Protein AF-A0A9E4UTD5-F1 (afdb_monomer)

Foldseek 3Di:
DQDDLLRCLQPDPWAAEEEADPDDPAALVNSLVVQQVPDDAAAAYEYEQEEQVGDDPVSVVSSVVSVHYYHYPPDDDDGSVVVLVVSVVVNCVSCCVVPHPDDDDPDHPVVCCVVSSYDYPHSYPPDDD

Secondary structure (DSSP, 8-state):
-PPPHHHHHHH--SEEEEE-SS--S-BHHHHHHHHHTS-SSPPPEEEEE--TT---HHHHHHHHHTTPEEEB--SS---HHHHHHHHHHHHHHHHTTTS-S-----S-HHHHHHTTSS---EEE-----

pLDDT: mean 74.45, std 19.49, range [24.58, 94.81]

Solvent-accessible surface area (backbone atoms only — not comparable to full-atom values): 7717 Å² total; per-residue (Å²): 131,92,77,55,72,68,61,49,35,72,66,56,67,74,48,36,38,29,70,37,88,88,42,80,86,44,44,53,68,67,58,51,55,61,64,68,72,73,59,82,68,68,71,26,40,38,43,47,32,40,37,97,84,51,71,54,69,68,55,51,51,54,26,43,75,47,63,29,40,67,18,17,84,64,97,59,90,63,56,43,77,53,44,49,54,51,52,53,51,50,49,38,40,70,50,16,78,72,77,39,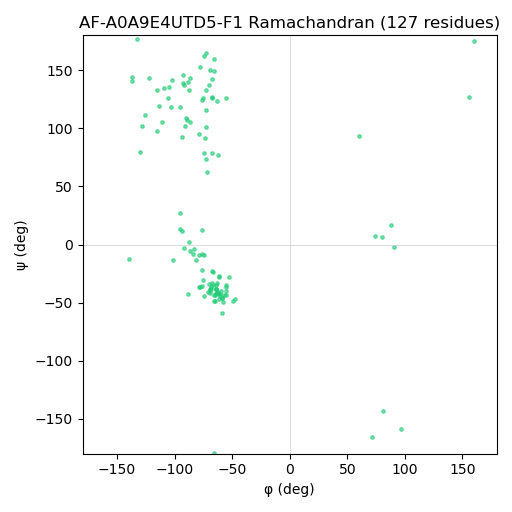100,49,65,85,64,93,65,59,69,71,57,36,43,72,71,55,37,46,41,81,47,78,51,56,68,75,79,88,127

Structure (mmCIF, N/CA/C/O backbone):
data_AF-A0A9E4UTD5-F1
#
_entry.id   AF-A0A9E4UTD5-F1
#
loop_
_atom_site.group_PDB
_atom_site.id
_atom_site.type_symbol
_atom_site.label_atom_id
_atom_site.label_alt_id
_atom_site.label_comp_id
_atom_site.label_asym_id
_atom_site.label_entity_id
_atom_site.label_seq_id
_atom_site.pdbx_PDB_ins_code
_atom_site.Cartn_x
_atom_site.Cartn_y
_atom_site.Cartn_z
_atom_site.occupancy
_atom_site.B_iso_or_equiv
_atom_site.auth_seq_id
_atom_site.auth_comp_id
_atom_site.auth_asym_id
_atom_site.auth_atom_id
_atom_site.pdbx_PDB_model_num
ATOM 1 N N . GLU A 1 1 ? 2.049 22.735 -1.791 1.00 49.72 1 GLU A N 1
ATOM 2 C CA . GLU A 1 1 ? 1.036 22.856 -0.723 1.00 49.72 1 GLU A CA 1
ATOM 3 C C . GLU A 1 1 ? 0.729 21.450 -0.224 1.00 49.72 1 GLU A C 1
ATOM 5 O O . GLU A 1 1 ? 0.884 20.523 -1.014 1.00 49.72 1 GLU A O 1
ATOM 10 N N . ALA A 1 2 ? 0.422 21.256 1.060 1.00 65.00 2 ALA A N 1
ATOM 11 C CA . ALA A 1 2 ? 0.059 19.926 1.550 1.00 65.00 2 ALA A CA 1
ATOM 12 C C . ALA A 1 2 ? -1.290 19.527 0.933 1.00 65.00 2 ALA A C 1
ATOM 14 O O . ALA A 1 2 ? -2.245 20.293 1.013 1.00 65.00 2 ALA A O 1
ATOM 15 N N . MET A 1 3 ? -1.342 18.368 0.283 1.00 78.31 3 MET A N 1
ATOM 16 C CA . MET A 1 3 ? -2.557 17.828 -0.323 1.00 78.31 3 MET A CA 1
ATOM 17 C C . MET A 1 3 ? -3.262 16.928 0.693 1.00 78.31 3 MET A C 1
ATOM 19 O O . MET A 1 3 ? -2.603 16.158 1.395 1.00 78.31 3 MET A O 1
ATOM 23 N N . ASP A 1 4 ? -4.585 17.033 0.800 1.00 88.12 4 ASP A N 1
ATOM 24 C CA . ASP A 1 4 ? -5.362 16.138 1.654 1.00 88.12 4 ASP A CA 1
ATOM 25 C C . ASP A 1 4 ? -5.458 14.723 1.049 1.00 88.12 4 ASP A C 1
ATOM 27 O O . ASP A 1 4 ? -5.138 14.487 -0.119 1.00 88.12 4 ASP A O 1
ATOM 31 N N . PHE A 1 5 ? -5.867 13.758 1.873 1.00 87.94 5 PHE A N 1
ATOM 32 C CA . PHE A 1 5 ? -5.910 12.348 1.491 1.00 87.94 5 PHE A CA 1
ATOM 33 C C . PHE A 1 5 ? -6.906 12.053 0.360 1.00 87.94 5 PHE A C 1
ATOM 35 O O . PHE A 1 5 ? -6.587 11.270 -0.535 1.00 87.94 5 PHE A O 1
ATOM 42 N N . ASP A 1 6 ? -8.069 12.701 0.355 1.00 88.44 6 ASP A N 1
ATOM 43 C CA . ASP A 1 6 ? -9.113 12.462 -0.647 1.00 88.44 6 ASP A CA 1
ATOM 44 C C . ASP A 1 6 ? -8.675 13.013 -2.009 1.00 88.44 6 ASP A C 1
ATOM 46 O O . ASP A 1 6 ? -8.803 12.350 -3.046 1.00 88.44 6 ASP A O 1
ATOM 50 N N . SER A 1 7 ? -8.054 14.193 -1.995 1.00 88.88 7 SER A N 1
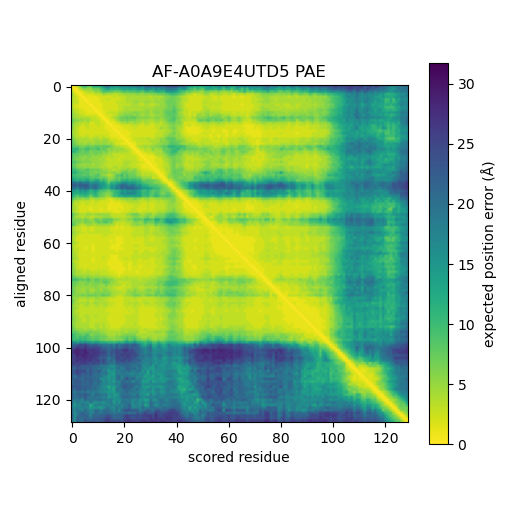ATOM 51 C CA . SER A 1 7 ? -7.410 14.804 -3.154 1.00 88.88 7 SER A CA 1
ATOM 52 C C . SER A 1 7 ? -6.289 13.923 -3.709 1.00 88.88 7 SER A C 1
ATOM 54 O O . SER A 1 7 ? -6.180 13.788 -4.929 1.00 88.88 7 SER A O 1
ATOM 56 N N . CYS A 1 8 ? -5.490 13.291 -2.840 1.00 89.38 8 CYS A N 1
ATOM 57 C CA . CYS A 1 8 ? -4.452 12.343 -3.255 1.00 89.38 8 CYS A CA 1
ATOM 58 C C . CYS A 1 8 ? -5.050 11.094 -3.909 1.00 89.38 8 CYS A C 1
ATOM 60 O O . CYS A 1 8 ? -4.543 10.638 -4.929 1.00 89.38 8 CYS A O 1
ATOM 62 N N . CYS A 1 9 ? -6.126 10.546 -3.340 1.00 89.06 9 CYS A N 1
ATOM 63 C CA . CYS A 1 9 ? -6.808 9.382 -3.902 1.00 89.06 9 CYS A CA 1
ATOM 64 C C . CYS A 1 9 ? -7.390 9.688 -5.288 1.00 89.06 9 CYS A C 1
ATOM 66 O O . CYS A 1 9 ? -7.251 8.879 -6.197 1.00 89.06 9 CYS A O 1
ATOM 68 N N . THR A 1 10 ? -7.984 10.870 -5.462 1.00 88.88 10 THR A N 1
ATOM 69 C CA . THR A 1 10 ? -8.626 11.279 -6.723 1.00 88.88 10 THR A CA 1
ATOM 70 C C . THR A 1 10 ? -7.613 11.548 -7.842 1.00 88.88 10 THR A C 1
ATOM 72 O O . THR A 1 10 ? -7.901 11.311 -9.011 1.00 88.88 10 THR A O 1
ATOM 75 N N . GLN A 1 11 ? -6.429 12.060 -7.497 1.00 86.06 11 GLN A N 1
ATOM 76 C CA . GLN A 1 11 ? -5.380 12.420 -8.462 1.00 86.06 11 GLN A CA 1
ATOM 77 C C . GLN A 1 11 ? -4.387 11.287 -8.744 1.00 86.06 11 GLN A C 1
ATOM 79 O O . GLN A 1 11 ? -3.471 11.464 -9.544 1.00 86.06 11 GLN A O 1
ATOM 84 N N . ALA A 1 12 ? -4.520 10.140 -8.079 1.00 84.31 12 ALA A N 1
ATOM 85 C CA . ALA A 1 12 ? -3.605 9.029 -8.272 1.00 84.31 12 ALA A CA 1
ATOM 86 C C . ALA A 1 12 ? -3.845 8.354 -9.628 1.00 84.31 12 ALA A C 1
ATOM 88 O O . ALA A 1 12 ? -4.758 7.548 -9.793 1.00 84.31 12 ALA A O 1
ATOM 89 N N . GLU A 1 13 ? -2.992 8.669 -10.599 1.00 80.25 13 GLU A N 1
ATOM 90 C CA . GLU A 1 13 ? -3.007 8.045 -11.920 1.00 80.25 13 GLU A CA 1
ATOM 91 C C . GLU A 1 13 ? -2.175 6.757 -11.939 1.00 80.25 13 GLU A C 1
ATOM 93 O O . GLU A 1 13 ? -1.115 6.666 -11.319 1.00 80.25 13 GLU A O 1
ATOM 98 N N . GLY A 1 14 ? -2.640 5.752 -12.681 1.00 81.75 14 GLY A N 1
ATOM 99 C CA . GLY A 1 14 ? -1.932 4.483 -12.829 1.00 81.75 14 GLY A CA 1
ATOM 100 C C . GLY A 1 14 ? -2.151 3.516 -11.664 1.00 81.75 14 GLY A C 1
ATOM 101 O O . GLY A 1 14 ? -3.254 3.362 -11.138 1.00 81.75 14 GLY A O 1
ATOM 102 N N . SER A 1 15 ? -1.099 2.785 -11.314 1.00 85.88 15 SER A N 1
ATOM 103 C CA . SER A 1 15 ? -1.165 1.632 -10.419 1.00 85.88 15 SER A CA 1
ATOM 104 C C . SER A 1 15 ? -0.960 2.056 -8.962 1.00 85.88 15 SER A C 1
ATOM 106 O O . SER A 1 15 ? 0.147 2.381 -8.559 1.00 85.88 15 SER A O 1
ATOM 108 N N . SER A 1 16 ? -2.004 2.029 -8.133 1.00 90.62 16 SER A N 1
ATOM 109 C CA . SER A 1 16 ? -1.947 2.600 -6.775 1.00 90.62 16 SER A CA 1
ATOM 110 C C . SER A 1 16 ? -2.095 1.547 -5.672 1.00 90.62 16 SER A C 1
ATOM 112 O O . SER A 1 16 ? -2.999 0.710 -5.727 1.00 90.62 16 SER A O 1
ATOM 114 N N . LEU A 1 17 ? -1.230 1.594 -4.651 1.00 92.31 17 LEU A N 1
ATOM 115 C CA . LEU A 1 17 ? -1.225 0.679 -3.499 1.00 92.31 17 LEU A CA 1
ATOM 116 C C . LEU A 1 17 ? -1.365 1.419 -2.171 1.00 92.31 17 LEU A C 1
ATOM 118 O O . LEU A 1 17 ? -0.729 2.449 -1.965 1.00 92.31 17 LEU A O 1
ATOM 122 N N . ILE A 1 18 ? -2.091 0.817 -1.230 1.00 94.06 18 ILE A N 1
ATOM 123 C CA . ILE A 1 18 ? -2.187 1.285 0.158 1.00 94.06 18 ILE A CA 1
ATOM 124 C C . ILE A 1 18 ? -1.883 0.132 1.131 1.00 94.06 18 ILE A C 1
ATOM 126 O O . ILE A 1 18 ? -2.710 -0.758 1.329 1.00 94.06 18 ILE A O 1
ATOM 130 N N . PRO A 1 19 ? -0.675 0.062 1.719 1.00 92.88 19 PRO A N 1
ATOM 131 C CA . PRO A 1 19 ? -0.374 -0.931 2.739 1.00 92.88 19 PRO A CA 1
ATOM 132 C C . PRO A 1 19 ? -1.248 -0.719 3.973 1.00 92.88 19 PRO A C 1
ATOM 134 O O . PRO A 1 19 ? -1.231 0.359 4.569 1.00 92.88 19 PRO A O 1
ATOM 137 N N . TRP A 1 20 ? -1.990 -1.753 4.364 1.00 93.50 20 TRP A N 1
ATOM 138 C CA . TRP A 1 20 ? -2.933 -1.679 5.476 1.00 93.50 20 TRP A CA 1
ATOM 139 C C . TRP A 1 20 ? -2.855 -2.923 6.360 1.00 93.50 20 TRP A C 1
ATOM 141 O O . TRP A 1 20 ? -2.674 -4.037 5.868 1.00 93.50 20 TRP A O 1
ATOM 151 N N . GLU A 1 21 ? -2.953 -2.725 7.673 1.00 88.94 21 GLU A N 1
ATOM 152 C CA . GLU A 1 21 ? -2.754 -3.779 8.676 1.00 88.94 21 GLU A CA 1
ATOM 153 C C . GLU A 1 21 ? -3.930 -4.752 8.790 1.00 88.94 21 GLU A C 1
ATOM 155 O O . GLU A 1 21 ? -3.705 -5.936 9.037 1.00 88.94 21 GLU A O 1
ATOM 160 N N . ASP A 1 22 ? -5.149 -4.279 8.523 1.00 90.94 22 ASP A N 1
ATOM 161 C CA . ASP A 1 22 ? -6.361 -5.106 8.513 1.00 90.94 22 ASP A CA 1
ATOM 162 C C . ASP A 1 22 ? -6.619 -5.773 7.147 1.00 90.94 22 ASP A C 1
ATOM 164 O O . ASP A 1 22 ? -7.513 -6.614 7.010 1.00 90.94 22 ASP A O 1
ATOM 168 N N . GLU A 1 23 ? -5.816 -5.464 6.120 1.00 91.62 23 GLU A N 1
ATOM 169 C CA . GLU A 1 23 ? -5.846 -6.213 4.864 1.00 91.62 23 GLU A CA 1
ATOM 170 C C . GLU A 1 23 ? -5.199 -7.593 5.063 1.00 91.62 23 GLU A C 1
ATOM 172 O O . GLU A 1 23 ? -4.103 -7.726 5.613 1.00 91.62 23 GLU A O 1
ATOM 177 N N . SER A 1 24 ? -5.861 -8.644 4.580 1.00 86.12 24 SER A N 1
ATOM 178 C CA . SER A 1 24 ? -5.397 -10.032 4.739 1.00 86.12 24 SER A CA 1
ATOM 179 C C . SER A 1 24 ? -5.597 -10.904 3.500 1.00 86.12 24 SER A C 1
ATOM 181 O O . SER A 1 24 ? -5.015 -1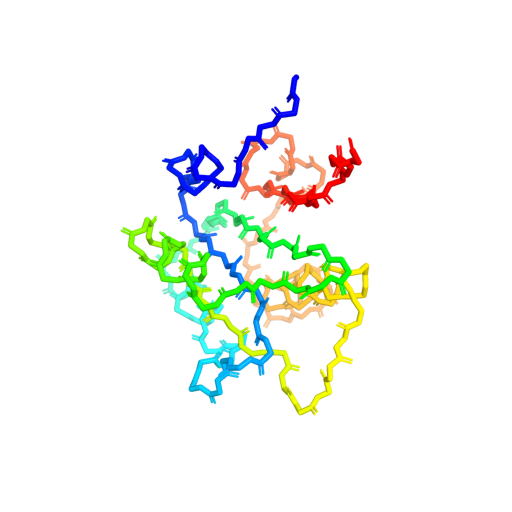1.988 3.423 1.00 86.12 24 SER A O 1
ATOM 183 N N . ALA A 1 25 ? -6.366 -10.441 2.511 1.00 83.81 25 ALA A N 1
ATOM 184 C CA . ALA A 1 25 ? -6.689 -11.219 1.324 1.00 83.81 25 ALA A CA 1
ATOM 185 C C . ALA A 1 25 ? -5.638 -11.043 0.221 1.00 83.81 25 ALA A C 1
ATOM 187 O O . ALA A 1 25 ? -5.238 -12.018 -0.418 1.00 83.81 25 ALA A O 1
ATOM 188 N N . ALA A 1 26 ? -5.170 -9.810 -0.000 1.00 85.50 26 ALA A N 1
ATOM 189 C CA . ALA A 1 26 ? -4.273 -9.489 -1.109 1.00 85.50 26 ALA A CA 1
ATOM 190 C C . ALA A 1 26 ? -2.860 -9.126 -0.633 1.00 85.50 26 ALA A C 1
ATOM 192 O O . ALA A 1 26 ? -2.603 -8.029 -0.137 1.00 85.50 26 ALA A O 1
ATOM 193 N N . GLY A 1 27 ? -1.912 -10.044 -0.827 1.00 87.44 27 GLY A N 1
ATOM 194 C CA . GLY A 1 27 ? -0.492 -9.781 -0.584 1.00 87.44 27 GLY A CA 1
ATOM 195 C C . GLY A 1 27 ? 0.157 -8.975 -1.709 1.00 87.44 27 GLY A C 1
ATOM 196 O O . GLY A 1 27 ? -0.232 -9.104 -2.873 1.00 87.44 27 GLY A O 1
ATOM 197 N N . LEU A 1 28 ? 1.203 -8.214 -1.377 1.00 86.00 28 LEU A N 1
ATOM 198 C CA . LEU A 1 28 ? 1.929 -7.358 -2.325 1.00 86.00 28 LEU A CA 1
ATOM 199 C C . LEU A 1 28 ? 2.320 -8.089 -3.625 1.00 86.00 28 LEU A C 1
ATOM 201 O O . LEU A 1 28 ? 1.987 -7.632 -4.714 1.00 86.00 28 LEU A O 1
ATOM 205 N N . LYS A 1 29 ? 2.909 -9.288 -3.520 1.00 84.38 29 LYS A N 1
ATOM 206 C CA . LYS A 1 29 ? 3.310 -10.110 -4.677 1.00 84.38 29 LYS A CA 1
ATOM 207 C C . LYS A 1 29 ? 2.161 -10.404 -5.647 1.00 84.38 29 LYS A C 1
ATOM 209 O O . LYS A 1 29 ? 2.351 -10.381 -6.858 1.00 84.38 29 LYS A O 1
ATOM 214 N N . SER A 1 30 ? 0.968 -10.686 -5.120 1.00 83.81 30 SER A N 1
ATOM 215 C CA . SER A 1 30 ? -0.194 -11.009 -5.957 1.00 83.81 30 SER A CA 1
ATOM 216 C C . SER A 1 30 ? -0.652 -9.813 -6.792 1.00 83.81 30 SER A C 1
ATOM 218 O O . SER A 1 30 ? -1.038 -9.998 -7.939 1.00 83.81 30 SER A O 1
ATOM 220 N N . ARG A 1 31 ? -0.548 -8.589 -6.252 1.00 84.25 31 ARG A N 1
ATOM 221 C CA . ARG A 1 31 ? -0.882 -7.354 -6.974 1.00 84.25 31 ARG A CA 1
ATOM 222 C C . ARG A 1 31 ? 0.189 -6.994 -7.999 1.00 84.25 31 ARG A C 1
ATOM 224 O O . ARG A 1 31 ? -0.150 -6.704 -9.139 1.00 84.25 31 ARG A O 1
ATOM 231 N N . LEU A 1 32 ? 1.464 -7.089 -7.617 1.00 80.12 32 LEU A N 1
ATOM 232 C CA . LEU A 1 32 ? 2.583 -6.780 -8.514 1.00 80.12 32 LEU A CA 1
ATOM 233 C C . LEU A 1 32 ? 2.645 -7.732 -9.715 1.00 80.12 32 LEU A C 1
ATOM 235 O O . LEU A 1 32 ? 2.882 -7.284 -10.832 1.00 80.12 32 LEU A O 1
ATOM 239 N N . GLY A 1 33 ? 2.349 -9.022 -9.519 1.00 74.31 33 GLY A N 1
ATOM 240 C CA . GLY A 1 33 ? 2.334 -10.005 -10.607 1.00 74.31 33 GLY A CA 1
ATOM 241 C C . GLY A 1 33 ? 1.306 -9.712 -11.709 1.00 74.31 33 GLY A C 1
ATOM 242 O O . GLY A 1 33 ? 1.524 -10.072 -12.865 1.00 74.31 33 GLY A O 1
ATOM 243 N N . VAL A 1 34 ? 0.199 -9.035 -11.381 1.00 72.50 34 VAL A N 1
ATOM 244 C CA . VAL A 1 34 ? -0.802 -8.617 -12.379 1.00 72.50 34 VAL A CA 1
ATOM 245 C C . VAL A 1 34 ? -0.237 -7.520 -13.282 1.00 72.50 34 VAL A C 1
ATOM 247 O O . VAL A 1 34 ? -0.480 -7.532 -14.486 1.00 72.50 34 VAL A O 1
ATOM 250 N N . TRP A 1 35 ? 0.550 -6.602 -12.723 1.00 71.81 35 TRP A N 1
ATOM 251 C CA . TRP A 1 35 ? 1.103 -5.457 -13.448 1.00 71.81 35 TRP A CA 1
ATOM 252 C C . TRP A 1 35 ? 2.276 -5.826 -14.348 1.00 71.81 35 TRP A C 1
ATOM 254 O O . TRP A 1 35 ? 2.392 -5.308 -15.453 1.00 71.81 35 TRP A O 1
ATOM 264 N N . THR A 1 36 ? 3.107 -6.770 -13.915 1.00 64.94 36 THR A N 1
ATOM 265 C CA . THR A 1 36 ? 4.284 -7.213 -14.675 1.00 64.94 36 THR A CA 1
ATOM 266 C C . THR A 1 36 ? 3.956 -8.178 -15.815 1.00 64.94 36 THR A C 1
ATOM 268 O O . THR A 1 36 ? 4.815 -8.474 -16.640 1.00 64.94 36 THR A O 1
ATOM 271 N N . SER A 1 37 ? 2.715 -8.666 -15.902 1.00 62.66 37 SER A N 1
ATOM 272 C CA . SER A 1 37 ? 2.288 -9.603 -16.950 1.00 62.66 37 SER A CA 1
ATOM 273 C C . SER A 1 37 ? 1.879 -8.921 -18.270 1.00 62.66 37 SER A C 1
ATOM 275 O O . SER A 1 37 ? 1.617 -9.621 -19.246 1.00 62.66 37 SER A O 1
ATOM 277 N N . GLY A 1 38 ? 1.781 -7.584 -18.302 1.00 55.12 38 GLY A N 1
ATOM 278 C CA . GLY A 1 38 ? 1.085 -6.831 -19.356 1.00 55.12 38 GLY A CA 1
ATOM 279 C C . GLY A 1 38 ? 1.930 -6.159 -20.450 1.00 55.12 38 GLY A C 1
ATOM 280 O O . GLY A 1 38 ? 1.345 -5.756 -21.453 1.00 55.12 38 GLY A O 1
ATOM 281 N N . GLY A 1 39 ? 3.256 -6.030 -20.321 1.00 52.91 39 GLY A N 1
ATOM 282 C CA . GLY A 1 39 ? 4.085 -5.377 -21.350 1.00 52.91 39 GLY A CA 1
ATOM 283 C C . GLY A 1 39 ? 5.456 -4.892 -20.866 1.00 52.91 39 GLY A C 1
ATOM 284 O O . GLY A 1 39 ? 5.763 -4.985 -19.682 1.00 52.91 39 GLY A O 1
ATOM 285 N N . ASP A 1 40 ? 6.264 -4.386 -21.808 1.00 49.34 40 ASP A N 1
ATOM 286 C CA . ASP A 1 40 ? 7.672 -3.973 -21.626 1.00 49.34 40 ASP A CA 1
ATOM 287 C C . ASP A 1 40 ? 7.865 -2.624 -20.893 1.00 49.34 40 ASP A C 1
ATOM 289 O O . ASP A 1 40 ? 8.996 -2.273 -20.563 1.00 49.34 40 ASP A O 1
ATOM 293 N N . SER A 1 41 ? 6.797 -1.860 -20.621 1.00 54.62 41 SER A N 1
ATOM 294 C CA . SER A 1 41 ? 6.873 -0.572 -19.910 1.00 54.62 41 SER A CA 1
ATOM 295 C C . SER A 1 41 ? 6.371 -0.684 -18.473 1.00 54.62 41 SER A C 1
ATOM 297 O O . SER A 1 41 ? 5.292 -1.232 -18.226 1.00 54.62 41 SER A O 1
ATOM 299 N N . LEU A 1 42 ? 7.110 -0.095 -17.536 1.00 59.16 42 LEU A N 1
ATOM 300 C CA . LEU A 1 42 ? 6.691 0.001 -16.143 1.00 59.16 42 LEU A CA 1
ATOM 301 C C . LEU A 1 42 ? 5.483 0.933 -16.005 1.00 59.16 42 LEU A C 1
ATOM 303 O O . LEU A 1 42 ? 5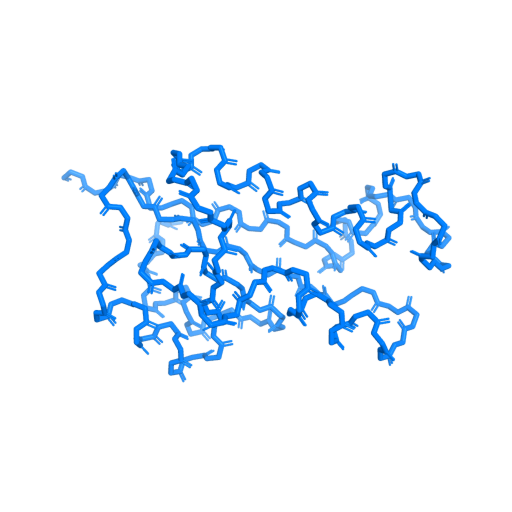.549 2.074 -16.456 1.00 59.16 42 LEU A O 1
ATOM 307 N N . PRO A 1 43 ? 4.382 0.486 -15.379 1.00 64.94 43 PRO A N 1
ATOM 308 C CA . PRO A 1 43 ? 3.327 1.408 -14.996 1.00 64.94 43 PRO A CA 1
ATOM 309 C C . PRO A 1 43 ? 3.832 2.295 -13.854 1.00 64.94 43 PRO A C 1
ATOM 311 O O . PRO A 1 43 ? 4.421 1.783 -12.902 1.00 64.94 43 PRO A O 1
ATOM 314 N N . SER A 1 44 ? 3.543 3.596 -13.900 1.00 75.25 44 SER A N 1
ATOM 315 C CA . SER A 1 44 ? 3.749 4.490 -12.757 1.00 75.25 44 SER A CA 1
ATOM 316 C C . SER A 1 44 ? 3.003 3.934 -11.533 1.00 75.25 44 SER A C 1
ATOM 318 O O . SER A 1 44 ? 1.808 3.621 -11.620 1.00 75.25 44 SER A O 1
ATOM 320 N N . VAL A 1 45 ? 3.716 3.756 -10.409 1.00 82.75 45 VAL A N 1
ATOM 321 C CA . VAL A 1 45 ? 3.172 3.148 -9.180 1.00 82.75 45 VAL A CA 1
ATOM 322 C C . VAL A 1 45 ? 3.102 4.151 -8.034 1.00 82.75 45 VAL A C 1
ATOM 324 O O . VAL A 1 45 ? 4.137 4.592 -7.542 1.00 82.75 45 VAL A O 1
ATOM 327 N N . ASN A 1 46 ? 1.902 4.413 -7.515 1.00 88.75 46 ASN A N 1
ATOM 328 C CA . ASN A 1 46 ? 1.702 5.241 -6.322 1.00 88.75 46 ASN A CA 1
ATOM 329 C C . ASN A 1 46 ? 1.654 4.378 -5.055 1.00 88.75 46 ASN A C 1
ATOM 331 O O . ASN A 1 46 ? 1.010 3.324 -5.036 1.00 88.75 46 ASN A O 1
ATOM 335 N N . ILE A 1 47 ? 2.283 4.838 -3.969 1.00 90.38 47 ILE A N 1
ATOM 336 C CA . ILE A 1 47 ? 2.295 4.130 -2.681 1.00 90.38 47 ILE A CA 1
ATOM 337 C C . ILE A 1 47 ? 1.797 5.064 -1.573 1.00 90.38 47 ILE A C 1
ATOM 339 O O . ILE A 1 47 ? 2.475 6.006 -1.168 1.00 90.38 47 ILE A O 1
ATOM 343 N N . PHE A 1 48 ? 0.625 4.758 -1.030 1.00 92.38 48 PHE A N 1
ATOM 344 C CA . PHE A 1 48 ? 0.001 5.509 0.053 1.00 92.38 48 PHE A CA 1
ATOM 345 C C . PHE A 1 48 ? 0.507 4.990 1.395 1.00 92.38 48 PHE A C 1
ATOM 347 O O . PHE A 1 48 ? 0.109 3.915 1.834 1.00 92.38 48 PHE A O 1
ATOM 354 N N . ILE A 1 49 ? 1.388 5.742 2.057 1.00 90.62 49 ILE A N 1
ATOM 355 C CA . ILE A 1 49 ? 1.949 5.354 3.355 1.00 90.62 49 ILE A CA 1
ATOM 356 C C . ILE A 1 49 ? 1.274 6.144 4.471 1.00 90.62 49 ILE A C 1
ATOM 358 O O . ILE A 1 49 ? 1.357 7.370 4.541 1.00 90.62 49 ILE A O 1
ATOM 362 N N . GLY A 1 50 ? 0.609 5.410 5.361 1.00 85.31 50 GLY A N 1
ATOM 363 C CA . GLY A 1 50 ? -0.177 5.989 6.440 1.00 85.31 50 GLY A CA 1
ATOM 364 C C . GLY A 1 50 ? 0.670 6.743 7.471 1.00 85.31 50 GLY A C 1
ATOM 365 O O . GLY A 1 50 ? 1.877 6.514 7.589 1.00 85.31 50 GLY A O 1
ATOM 366 N N . PRO A 1 51 ? 0.049 7.644 8.249 1.00 83.25 51 PRO A N 1
ATOM 367 C CA . PRO A 1 51 ? 0.684 8.283 9.397 1.00 83.25 51 PRO A CA 1
ATOM 368 C C . PRO A 1 51 ? 0.984 7.255 10.504 1.00 83.25 51 PRO A C 1
ATOM 370 O O . PRO A 1 51 ? 0.647 6.079 10.401 1.00 83.25 51 PRO A O 1
ATOM 373 N N . LYS A 1 52 ? 1.566 7.695 11.629 1.00 78.38 52 LYS A N 1
ATOM 374 C CA . LYS A 1 52 ? 1.849 6.818 12.788 1.00 78.38 52 LYS A CA 1
ATOM 375 C C . LYS A 1 52 ? 0.642 6.014 13.295 1.00 78.38 52 LYS A C 1
ATOM 377 O O . LYS A 1 52 ? 0.852 4.966 13.891 1.00 78.38 52 LYS A O 1
ATOM 382 N N . GLY A 1 53 ? -0.575 6.523 13.101 1.00 80.44 53 GLY A N 1
ATOM 383 C CA . GLY A 1 53 ? -1.823 5.858 13.487 1.00 80.44 53 GLY A CA 1
ATOM 384 C C . GLY A 1 53 ? -2.395 4.903 12.437 1.00 80.44 53 GLY A C 1
ATOM 385 O O . GLY A 1 53 ? -3.470 4.367 12.668 1.00 80.44 53 GLY A O 1
ATOM 386 N N . GLY A 1 54 ? -1.716 4.706 11.302 1.00 86.25 54 GLY A N 1
ATOM 387 C CA . GLY A 1 54 ? -2.242 3.924 10.185 1.00 86.25 54 GLY A CA 1
ATOM 388 C C . GLY A 1 54 ? -3.370 4.638 9.438 1.00 86.25 54 GLY A C 1
ATOM 389 O O . GLY A 1 54 ? -3.556 5.847 9.584 1.00 86.25 54 GLY A O 1
ATOM 390 N N . PHE A 1 55 ? -4.085 3.872 8.614 1.00 90.69 55 PHE A N 1
ATOM 391 C CA . PHE A 1 55 ? -5.297 4.310 7.925 1.00 90.69 55 PHE A CA 1
ATOM 392 C C . PHE A 1 55 ? -6.531 3.746 8.621 1.00 90.69 55 PHE A C 1
ATOM 394 O O . PHE A 1 55 ? -6.528 2.584 9.044 1.00 90.69 55 PHE A O 1
ATOM 401 N N . THR A 1 56 ? -7.589 4.544 8.704 1.00 92.81 56 THR A N 1
ATOM 402 C CA . THR A 1 56 ? -8.894 4.067 9.174 1.00 92.81 56 THR A CA 1
ATOM 403 C C . THR A 1 56 ? -9.584 3.218 8.101 1.00 92.81 56 THR A C 1
ATOM 405 O O . THR A 1 56 ? -9.246 3.294 6.920 1.00 92.81 56 THR A O 1
ATOM 408 N N . GLY A 1 57 ? -10.583 2.422 8.499 1.00 93.62 57 GLY A N 1
ATOM 409 C CA . GLY A 1 57 ? -11.418 1.686 7.542 1.00 93.62 57 GLY A CA 1
ATOM 410 C C . GLY A 1 57 ? -12.063 2.612 6.507 1.00 93.62 57 GLY A C 1
ATOM 411 O O . GLY A 1 57 ? -11.975 2.339 5.316 1.00 93.62 57 GLY A O 1
ATOM 412 N N . ASP A 1 58 ? -12.591 3.756 6.954 1.00 93.94 58 ASP A N 1
ATOM 413 C CA . ASP A 1 58 ? -13.200 4.763 6.078 1.00 93.94 58 ASP A CA 1
ATOM 414 C C . ASP A 1 58 ? -12.196 5.326 5.056 1.00 93.94 58 ASP A C 1
ATOM 416 O O . ASP A 1 58 ? -12.518 5.456 3.878 1.00 93.94 58 ASP A O 1
ATOM 420 N N . GLU A 1 59 ? -10.955 5.616 5.470 1.00 93.88 59 GLU A N 1
ATOM 421 C CA . GLU A 1 59 ? -9.900 6.079 4.556 1.00 93.88 59 GLU A CA 1
ATOM 422 C C . GLU A 1 59 ? -9.548 5.011 3.516 1.00 93.88 59 GLU A C 1
ATOM 424 O O . GLU A 1 59 ? -9.384 5.312 2.332 1.00 93.88 59 GLU A O 1
ATOM 429 N N . VAL A 1 60 ? -9.458 3.748 3.931 1.00 94.69 60 VAL A N 1
ATOM 430 C CA . VAL A 1 60 ? -9.170 2.642 3.010 1.00 94.69 60 VAL A CA 1
ATOM 431 C C . VAL A 1 60 ? -10.328 2.407 2.046 1.00 94.69 60 VAL A C 1
ATOM 433 O O . VAL A 1 60 ? -10.088 2.114 0.874 1.00 94.69 60 VAL A O 1
ATOM 436 N N . ASP A 1 61 ? -11.57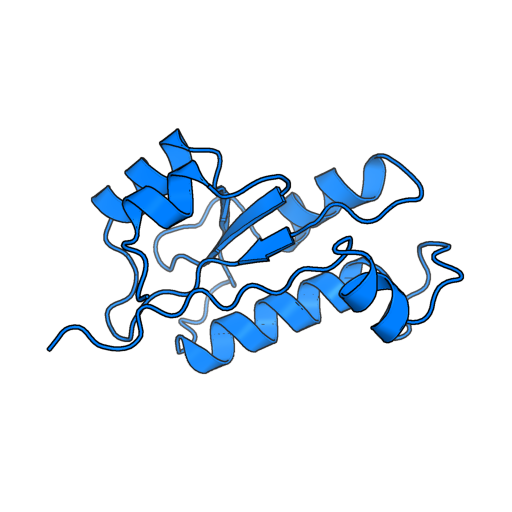0 2.564 2.491 1.00 94.81 61 ASP A N 1
ATOM 437 C CA . ASP A 1 61 ? -12.741 2.440 1.627 1.00 94.81 61 ASP A CA 1
ATOM 438 C C . ASP A 1 61 ? -12.823 3.594 0.617 1.00 94.81 61 ASP A C 1
ATOM 440 O O . ASP A 1 61 ? -13.080 3.347 -0.566 1.00 94.81 61 ASP A O 1
ATOM 444 N N . THR A 1 62 ? -12.484 4.823 1.019 1.00 94.12 62 THR A N 1
ATOM 445 C CA . THR A 1 62 ? -12.300 5.953 0.090 1.00 94.12 62 THR A CA 1
ATOM 446 C C . THR A 1 62 ? -11.189 5.674 -0.921 1.00 94.12 62 THR A C 1
ATOM 448 O O . THR A 1 62 ? -11.364 5.902 -2.122 1.00 94.12 62 THR A O 1
ATOM 451 N N . ALA A 1 63 ? -10.056 5.131 -0.475 1.00 93.88 63 ALA A N 1
ATOM 452 C CA . ALA A 1 63 ? -8.949 4.770 -1.357 1.00 93.88 63 ALA A CA 1
ATOM 453 C C . ALA A 1 63 ? -9.384 3.705 -2.381 1.00 93.88 63 ALA A C 1
ATOM 455 O O . ALA A 1 63 ? -9.182 3.877 -3.586 1.00 93.88 63 ALA A O 1
ATOM 456 N N . ARG A 1 64 ? -10.069 2.648 -1.921 1.00 93.44 64 ARG A N 1
ATOM 457 C CA . ARG A 1 64 ? -10.644 1.595 -2.776 1.00 93.44 64 ARG A CA 1
ATOM 458 C C . ARG A 1 64 ? -11.610 2.164 -3.810 1.00 93.44 64 ARG A C 1
ATOM 460 O O . ARG A 1 64 ? -11.546 1.760 -4.970 1.00 93.44 64 ARG A O 1
ATOM 467 N N . ALA A 1 65 ? -12.481 3.093 -3.413 1.00 94.25 65 ALA A N 1
ATOM 468 C CA . ALA A 1 65 ? -13.438 3.734 -4.315 1.00 94.25 65 ALA A CA 1
ATOM 469 C C . ALA A 1 65 ? -12.753 4.517 -5.451 1.00 94.25 65 ALA A C 1
ATOM 471 O O . ALA A 1 65 ? -13.308 4.618 -6.542 1.00 94.25 65 ALA A O 1
ATOM 472 N N . ASN A 1 66 ? -11.529 4.999 -5.218 1.00 92.88 66 ASN A N 1
ATOM 473 C CA . ASN A 1 66 ? -10.693 5.686 -6.205 1.00 92.88 66 ASN A CA 1
ATOM 474 C C . ASN A 1 66 ? -9.6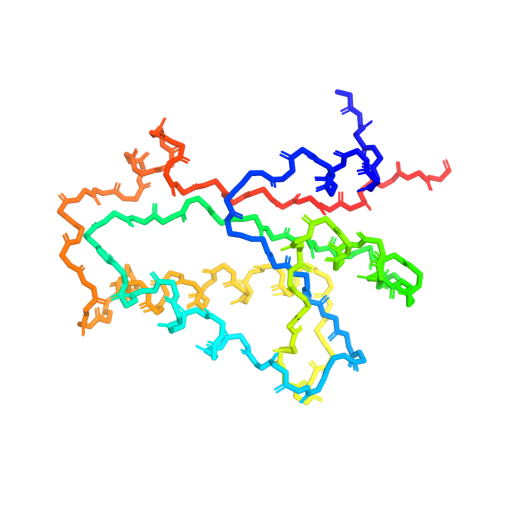87 4.755 -6.915 1.00 92.88 66 ASN A C 1
ATOM 476 O O . ASN A 1 66 ? -8.764 5.219 -7.576 1.00 92.88 66 ASN A O 1
ATOM 480 N N . GLY A 1 67 ? -9.832 3.432 -6.788 1.00 90.81 67 GLY A N 1
ATOM 481 C CA . GLY A 1 67 ? -8.960 2.465 -7.465 1.00 90.81 67 GLY A CA 1
ATOM 482 C C . GLY A 1 67 ? -7.608 2.222 -6.784 1.00 90.81 67 GLY A C 1
ATOM 483 O O . GLY A 1 67 ? -6.787 1.469 -7.313 1.00 90.81 67 GLY A O 1
ATOM 484 N N . VAL A 1 68 ? -7.374 2.784 -5.595 1.00 92.44 68 VAL A N 1
ATOM 485 C CA . VAL A 1 68 ? -6.199 2.468 -4.775 1.00 92.44 68 VAL A CA 1
ATOM 486 C C . VAL A 1 68 ? -6.403 1.106 -4.115 1.00 92.44 68 VAL A C 1
ATOM 488 O O . VAL A 1 68 ? -7.389 0.863 -3.420 1.00 92.44 68 VAL A O 1
ATOM 491 N N . MET A 1 69 ? -5.466 0.186 -4.331 1.00 92.00 69 MET A N 1
ATOM 492 C CA . MET A 1 69 ? -5.617 -1.198 -3.896 1.00 92.00 69 MET A CA 1
ATOM 493 C C . MET A 1 69 ? -4.951 -1.445 -2.539 1.00 92.00 69 MET A C 1
ATOM 495 O O . MET A 1 69 ? -3.724 -1.338 -2.438 1.00 92.00 69 MET A O 1
ATOM 499 N N . PRO A 1 70 ? -5.709 -1.846 -1.502 1.00 93.75 70 PRO A N 1
ATOM 500 C CA . PRO A 1 70 ? -5.108 -2.238 -0.244 1.00 93.75 70 PRO A CA 1
ATOM 501 C C . PRO A 1 70 ? -4.316 -3.527 -0.375 1.00 93.75 70 PRO A C 1
ATOM 503 O O . PRO A 1 70 ? -4.696 -4.454 -1.105 1.00 93.75 70 PRO A O 1
ATOM 506 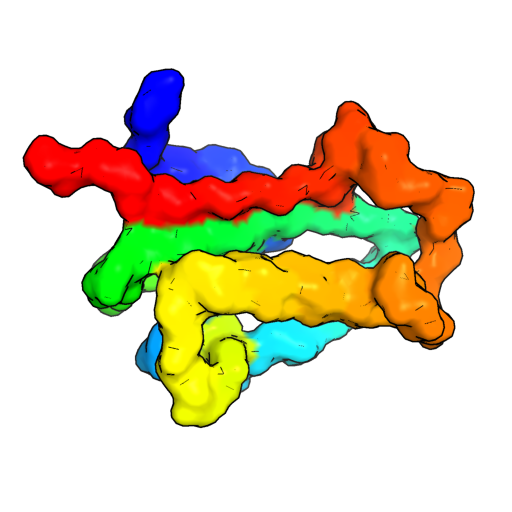N N . VAL A 1 71 ? -3.192 -3.558 0.337 1.00 93.50 71 VAL A N 1
ATOM 507 C CA . VAL A 1 71 ? -2.282 -4.700 0.369 1.00 93.50 71 VAL A CA 1
ATOM 508 C C . VAL A 1 71 ? -1.797 -4.994 1.774 1.00 93.50 71 VAL A C 1
ATOM 510 O O . VAL A 1 71 ? -1.503 -4.091 2.554 1.00 93.50 71 VAL A O 1
ATOM 513 N N . THR A 1 72 ? -1.629 -6.281 2.062 1.00 92.38 72 THR A N 1
ATOM 514 C CA . THR A 1 72 ? -0.941 -6.724 3.272 1.00 92.38 72 THR A CA 1
ATOM 515 C C . THR A 1 72 ? 0.563 -6.847 3.040 1.00 92.38 72 THR A C 1
ATOM 517 O O . THR A 1 72 ? 1.012 -7.353 2.002 1.00 92.38 72 THR A O 1
ATOM 520 N N . LEU A 1 73 ? 1.351 -6.435 4.037 1.00 90.19 73 LEU A N 1
ATOM 521 C CA . LEU A 1 73 ? 2.802 -6.674 4.101 1.00 90.19 73 LEU A CA 1
ATOM 522 C C . LEU A 1 73 ? 3.146 -7.953 4.887 1.00 90.19 73 LEU A C 1
ATOM 524 O O . LEU A 1 73 ? 4.308 -8.220 5.197 1.00 90.19 73 LEU A O 1
ATOM 528 N N . GLY A 1 74 ? 2.134 -8.774 5.180 1.00 87.50 74 GLY A N 1
ATOM 529 C CA . GLY A 1 74 ? 2.261 -10.031 5.903 1.00 87.50 74 GLY A CA 1
ATOM 530 C C . GLY A 1 74 ? 1.951 -9.886 7.391 1.00 87.50 74 GLY A C 1
ATOM 531 O O . GLY A 1 74 ? 1.282 -8.964 7.830 1.00 87.50 74 GLY A O 1
ATOM 532 N N . LYS A 1 75 ? 2.443 -10.834 8.197 1.00 85.31 75 LYS A N 1
ATOM 533 C CA . LYS A 1 75 ? 2.044 -10.985 9.611 1.00 85.31 75 LYS A CA 1
ATOM 534 C C . LYS A 1 75 ? 2.624 -9.935 10.566 1.00 85.31 75 LYS A C 1
ATOM 536 O O . LYS A 1 75 ? 2.308 -9.960 11.751 1.00 85.31 75 LYS A O 1
ATOM 541 N N . ARG A 1 76 ? 3.561 -9.105 10.104 1.00 86.88 76 ARG A N 1
ATOM 542 C CA . ARG A 1 76 ? 4.272 -8.139 10.948 1.00 86.88 76 ARG A CA 1
ATOM 543 C C . ARG A 1 76 ? 3.748 -6.745 10.650 1.00 86.88 76 ARG A C 1
ATOM 545 O O . ARG A 1 76 ? 3.817 -6.309 9.507 1.00 86.88 76 ARG A O 1
ATOM 552 N N . ILE A 1 77 ? 3.320 -6.045 11.693 1.00 86.19 77 ILE A N 1
ATOM 553 C CA . ILE A 1 77 ? 2.992 -4.624 11.603 1.00 86.19 77 ILE A CA 1
ATOM 554 C C . ILE A 1 77 ? 4.310 -3.857 11.470 1.00 86.19 77 ILE A C 1
ATOM 556 O O . ILE A 1 77 ? 5.171 -3.913 12.354 1.00 86.19 77 ILE A O 1
ATOM 560 N N . LEU A 1 78 ? 4.494 -3.198 10.328 1.00 85.31 78 LEU A N 1
ATOM 561 C CA . LEU A 1 78 ? 5.654 -2.357 10.054 1.00 85.31 78 LEU A CA 1
ATOM 562 C C . LEU A 1 78 ? 5.337 -0.913 10.433 1.00 85.31 78 LEU A C 1
ATOM 564 O O . LEU A 1 78 ? 4.217 -0.446 10.252 1.00 85.31 78 LEU A O 1
ATOM 568 N N . ARG A 1 79 ? 6.342 -0.183 10.923 1.00 86.62 79 ARG A N 1
ATOM 569 C CA . ARG A 1 79 ? 6.211 1.270 11.090 1.00 86.62 79 ARG A CA 1
ATOM 570 C C . ARG A 1 79 ? 6.085 1.933 9.722 1.00 86.62 79 ARG A C 1
ATOM 572 O O . ARG A 1 79 ? 6.677 1.436 8.764 1.00 86.62 79 ARG A O 1
ATOM 579 N N . ALA A 1 80 ? 5.371 3.054 9.650 1.00 83.50 80 ALA A N 1
ATOM 580 C CA . ALA A 1 80 ? 5.114 3.790 8.411 1.00 83.50 80 ALA A CA 1
ATOM 581 C C . ALA A 1 80 ? 6.388 4.009 7.575 1.00 83.50 80 ALA A C 1
ATOM 583 O O . ALA A 1 80 ? 6.429 3.688 6.388 1.00 83.50 80 ALA A O 1
ATOM 584 N N . GLU A 1 81 ? 7.473 4.441 8.219 1.00 80.62 81 GLU A N 1
ATOM 585 C CA . GLU A 1 81 ? 8.755 4.711 7.564 1.00 80.62 81 GLU A CA 1
ATOM 586 C C . GLU A 1 81 ? 9.381 3.440 6.963 1.00 80.62 81 GLU A C 1
ATOM 588 O O . GLU A 1 81 ? 10.000 3.472 5.901 1.00 80.62 81 GLU A O 1
ATOM 593 N N . THR A 1 82 ? 9.202 2.293 7.625 1.00 88.88 82 THR A N 1
ATOM 594 C CA . THR A 1 82 ? 9.696 0.994 7.144 1.00 88.88 82 THR A CA 1
ATOM 595 C C . THR A 1 82 ? 8.794 0.411 6.061 1.00 88.88 82 THR A C 1
ATOM 597 O O . THR A 1 82 ? 9.295 -0.193 5.116 1.00 88.88 82 THR A O 1
ATOM 600 N N . ALA A 1 83 ? 7.478 0.598 6.174 1.00 87.81 83 ALA A N 1
ATOM 601 C CA . ALA A 1 83 ? 6.507 0.101 5.207 1.00 87.81 83 ALA A CA 1
ATOM 602 C C . ALA A 1 83 ? 6.780 0.667 3.807 1.00 87.81 83 ALA A C 1
ATOM 604 O O . ALA A 1 83 ? 6.852 -0.102 2.850 1.00 87.81 83 ALA A O 1
ATOM 605 N N . GLY A 1 84 ? 7.033 1.977 3.700 1.00 87.00 84 GLY A N 1
ATOM 606 C CA . GLY A 1 84 ? 7.380 2.619 2.428 1.00 87.00 84 GLY A CA 1
ATOM 607 C C . GLY A 1 84 ? 8.624 2.019 1.775 1.00 87.00 84 GLY A C 1
ATOM 608 O O . GLY A 1 84 ? 8.581 1.612 0.614 1.00 87.00 84 GLY A O 1
ATOM 609 N N . LEU A 1 85 ? 9.711 1.882 2.543 1.00 88.81 85 LEU A N 1
ATOM 610 C CA . LEU A 1 85 ? 10.959 1.301 2.043 1.00 88.81 85 LEU A CA 1
ATOM 611 C C . LEU A 1 85 ? 10.780 -0.157 1.603 1.00 88.81 85 LEU A C 1
ATOM 613 O O . LEU A 1 85 ? 11.299 -0.551 0.560 1.00 88.81 85 LEU A O 1
ATOM 617 N N . VAL A 1 86 ? 10.047 -0.960 2.376 1.00 90.56 86 VAL A N 1
ATOM 618 C CA . VAL A 1 86 ? 9.806 -2.375 2.059 1.00 90.56 86 VAL A CA 1
ATOM 619 C C . VAL A 1 86 ? 8.980 -2.520 0.785 1.00 90.56 86 VAL A C 1
ATOM 621 O O . VAL A 1 86 ? 9.330 -3.341 -0.060 1.00 90.56 86 VAL A O 1
ATOM 624 N N . VAL A 1 87 ? 7.924 -1.719 0.615 1.00 90.19 87 VAL A N 1
ATOM 625 C CA . VAL A 1 87 ? 7.079 -1.765 -0.588 1.00 90.19 87 VAL A CA 1
ATOM 626 C C . VAL A 1 87 ? 7.865 -1.339 -1.820 1.00 90.19 87 VAL A C 1
ATOM 628 O O . VAL A 1 87 ? 7.866 -2.073 -2.805 1.00 90.19 87 VAL A O 1
ATOM 631 N N . ALA A 1 88 ? 8.586 -0.217 -1.753 1.00 87.44 88 ALA A N 1
ATOM 632 C CA . ALA A 1 88 ? 9.429 0.240 -2.855 1.00 87.44 88 ALA A CA 1
ATOM 633 C C . ALA A 1 88 ? 10.490 -0.811 -3.228 1.00 87.44 88 ALA A C 1
ATOM 635 O O . ALA A 1 88 ? 10.642 -1.154 -4.397 1.00 87.44 88 ALA A O 1
ATOM 636 N N . SER A 1 89 ? 11.169 -1.390 -2.232 1.00 89.06 89 SER A N 1
ATOM 637 C CA . SER A 1 89 ? 12.176 -2.438 -2.458 1.00 89.06 89 SER A CA 1
ATOM 638 C C . SER A 1 89 ? 11.571 -3.691 -3.091 1.00 89.06 89 SER A C 1
ATOM 640 O O . SER A 1 89 ? 12.175 -4.289 -3.976 1.00 89.06 89 SER A O 1
ATOM 642 N N . ALA A 1 90 ? 10.377 -4.094 -2.654 1.00 87.38 90 ALA A N 1
ATOM 643 C CA . ALA A 1 90 ? 9.681 -5.250 -3.204 1.00 87.38 90 ALA A CA 1
ATOM 644 C C . ALA A 1 90 ? 9.205 -5.012 -4.643 1.00 87.38 90 ALA A C 1
ATOM 646 O O . ALA A 1 90 ? 9.305 -5.923 -5.458 1.00 87.38 90 ALA A O 1
ATOM 647 N N . ILE A 1 91 ? 8.743 -3.798 -4.964 1.00 83.62 91 ILE A N 1
ATOM 648 C CA . ILE A 1 91 ? 8.432 -3.395 -6.340 1.00 83.62 91 ILE A CA 1
ATOM 649 C C . ILE A 1 91 ? 9.690 -3.527 -7.195 1.00 83.62 91 ILE A C 1
ATOM 651 O O . ILE A 1 91 ? 9.706 -4.339 -8.109 1.00 83.62 91 ILE A O 1
ATOM 655 N N . LEU A 1 92 ? 10.775 -2.832 -6.845 1.00 80.38 92 LEU A N 1
ATOM 656 C CA . LEU A 1 92 ? 12.032 -2.890 -7.602 1.00 80.38 92 LEU A CA 1
ATOM 657 C C . LEU A 1 92 ? 12.561 -4.326 -7.762 1.00 80.38 92 LEU A C 1
ATOM 659 O O . LEU A 1 92 ? 13.097 -4.685 -8.808 1.00 80.38 92 LEU A O 1
ATOM 663 N N . TYR A 1 93 ? 12.391 -5.168 -6.741 1.00 82.75 93 TYR A N 1
ATOM 664 C CA . TYR A 1 93 ? 12.762 -6.578 -6.807 1.00 82.75 93 TYR A CA 1
ATOM 665 C C . TYR A 1 93 ? 11.917 -7.373 -7.812 1.00 82.75 93 TYR A C 1
ATOM 667 O O . TYR A 1 93 ? 12.481 -8.095 -8.633 1.00 82.75 93 TYR A O 1
ATOM 675 N N . GLU A 1 94 ? 10.588 -7.243 -7.770 1.00 77.00 94 GLU A N 1
ATOM 676 C CA . GLU A 1 94 ? 9.679 -7.934 -8.701 1.00 77.00 94 GLU A CA 1
ATOM 677 C C . GLU A 1 94 ? 9.811 -7.415 -10.143 1.00 77.00 94 GLU A C 1
ATOM 679 O O . GLU A 1 94 ? 9.504 -8.143 -11.084 1.00 77.00 94 GLU A O 1
ATOM 684 N N . LEU A 1 95 ? 10.305 -6.186 -10.320 1.00 73.88 95 LEU A N 1
ATOM 685 C CA . LEU A 1 95 ? 10.618 -5.603 -11.627 1.00 73.88 95 LEU A CA 1
ATOM 686 C C . LEU A 1 95 ? 11.981 -6.045 -12.189 1.00 73.88 95 LEU A C 1
ATOM 688 O O . LEU A 1 95 ? 12.244 -5.858 -13.374 1.00 73.88 95 LEU A O 1
ATOM 692 N N . GLY A 1 96 ? 12.837 -6.652 -11.363 1.00 73.56 96 GLY A N 1
ATOM 693 C CA . GLY A 1 96 ? 14.169 -7.119 -11.762 1.00 73.56 96 GLY A CA 1
ATOM 694 C C . GLY A 1 96 ? 15.299 -6.097 -11.587 1.00 73.56 96 GLY A C 1
ATOM 695 O O . GLY A 1 96 ? 16.466 -6.454 -11.746 1.00 73.56 96 GLY A O 1
ATOM 696 N N . GLU A 1 97 ? 14.988 -4.878 -11.146 1.00 75.00 97 GLU A N 1
ATOM 697 C CA . GLU A 1 97 ? 15.938 -3.766 -10.962 1.00 75.00 97 GLU A CA 1
ATOM 698 C C . GLU A 1 97 ? 16.970 -4.025 -9.847 1.00 75.00 97 GLU A C 1
ATOM 700 O O . GLU A 1 97 ? 18.076 -3.490 -9.858 1.00 75.00 97 GLU A O 1
ATOM 705 N N . LEU A 1 98 ? 16.647 -4.898 -8.883 1.00 76.56 98 LEU A N 1
ATOM 706 C CA . LEU A 1 98 ? 17.554 -5.296 -7.793 1.00 76.56 98 LEU A CA 1
ATOM 707 C C . LEU A 1 98 ? 18.331 -6.594 -8.083 1.00 76.56 98 LEU A C 1
ATOM 709 O O . LEU A 1 98 ? 18.714 -7.319 -7.162 1.00 76.56 98 LEU A O 1
ATOM 713 N N . GLY A 1 99 ? 18.571 -6.903 -9.362 1.00 67.44 99 GLY A N 1
ATOM 714 C CA . GLY A 1 99 ? 19.366 -8.062 -9.792 1.00 67.44 99 GLY A CA 1
ATOM 715 C C . GLY A 1 99 ? 18.570 -9.364 -9.961 1.00 67.44 99 GLY A C 1
ATOM 716 O O . GLY A 1 99 ? 19.162 -10.447 -10.019 1.00 67.44 99 GLY A O 1
ATOM 717 N N . GLY A 1 100 ? 17.238 -9.280 -10.044 1.00 56.62 100 GLY A N 1
ATOM 718 C CA . GLY A 1 100 ? 16.342 -10.402 -10.337 1.00 56.62 100 GLY A CA 1
ATOM 719 C C . GLY A 1 100 ? 16.155 -10.591 -11.845 1.00 56.62 100 GLY A C 1
ATOM 720 O O . GLY A 1 100 ? 15.921 -9.639 -12.577 1.00 56.62 100 GLY A O 1
ATOM 721 N N . ARG A 1 101 ? 16.254 -11.82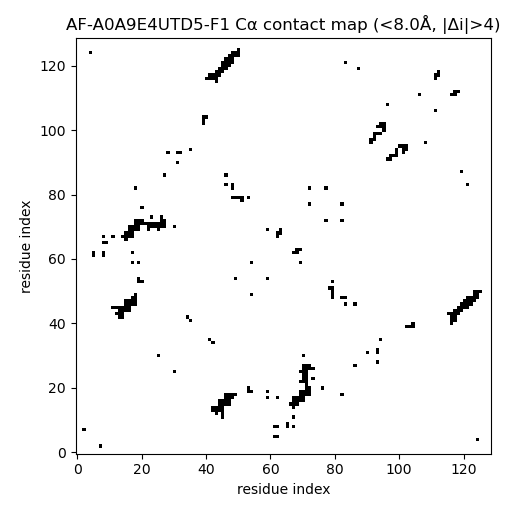3 -12.361 1.00 51.97 101 ARG A N 1
ATOM 722 C CA . ARG A 1 101 ? 16.039 -12.070 -13.800 1.00 51.97 101 ARG A CA 1
ATOM 723 C C . ARG A 1 101 ? 14.542 -12.106 -14.144 1.00 51.97 101 ARG A C 1
ATOM 725 O O . ARG A 1 101 ? 13.934 -13.169 -14.023 1.00 51.97 101 ARG A O 1
ATOM 732 N N . LYS A 1 102 ? 14.017 -10.951 -14.579 1.00 43.72 102 LYS A N 1
ATOM 733 C CA . LYS A 1 102 ? 12.880 -10.615 -15.489 1.00 43.72 102 LYS A CA 1
ATOM 734 C C . LYS A 1 102 ? 12.428 -9.195 -15.072 1.00 43.72 102 LYS A C 1
ATOM 736 O O . LYS A 1 102 ? 12.191 -9.036 -13.888 1.00 43.72 102 LYS A O 1
ATOM 741 N N . ALA A 1 103 ? 12.303 -8.157 -15.903 1.00 47.25 103 ALA A N 1
ATOM 742 C CA . ALA A 1 103 ? 12.173 -8.039 -17.360 1.00 47.25 103 ALA A CA 1
ATOM 743 C C . ALA A 1 103 ? 13.116 -6.972 -17.968 1.00 47.25 103 ALA A C 1
ATOM 745 O O . ALA A 1 103 ? 13.892 -6.317 -17.285 1.00 47.25 103 ALA A O 1
ATOM 746 N N . THR A 1 104 ? 13.065 -6.882 -19.293 1.00 46.53 104 THR A N 1
ATOM 747 C CA . THR A 1 104 ? 13.912 -6.139 -20.230 1.00 46.53 104 THR A CA 1
ATOM 748 C C . THR A 1 104 ? 13.686 -4.619 -20.184 1.00 46.53 104 THR A C 1
ATOM 750 O O . THR A 1 104 ? 13.297 -4.036 -21.189 1.00 46.53 104 THR A O 1
ATOM 753 N N . LEU A 1 105 ? 13.931 -3.939 -19.062 1.00 50.88 105 LEU A N 1
ATOM 754 C CA . LEU A 1 105 ? 14.076 -2.480 -19.095 1.00 50.88 105 LEU A CA 1
ATOM 755 C C . LEU A 1 105 ? 15.550 -2.138 -19.297 1.00 50.88 105 LEU A C 1
ATOM 757 O O . LEU A 1 105 ? 16.385 -2.260 -18.412 1.00 50.88 105 LEU A O 1
ATOM 761 N N . GLY A 1 106 ? 15.887 -1.773 -20.532 1.00 46.78 106 GLY A N 1
ATOM 762 C CA . GLY A 1 106 ? 17.228 -1.325 -20.911 1.00 46.78 106 GLY A CA 1
ATOM 763 C C . GLY A 1 106 ? 17.547 0.109 -20.479 1.00 46.78 106 GLY A C 1
ATOM 764 O O . GLY A 1 106 ? 18.522 0.661 -20.983 1.00 46.78 106 GLY A O 1
ATOM 765 N N . LEU A 1 107 ? 16.729 0.715 -19.611 1.00 50.47 107 LEU A N 1
ATOM 766 C CA . LEU A 1 107 ? 16.889 2.092 -19.154 1.00 50.47 107 LEU A CA 1
ATOM 767 C C . LEU A 1 107 ? 17.326 2.111 -17.684 1.00 50.47 107 LEU A C 1
ATOM 769 O O . LEU A 1 107 ? 16.773 1.366 -16.876 1.00 50.47 107 LEU A O 1
ATOM 773 N N . PRO A 1 108 ? 18.319 2.934 -17.324 1.00 51.34 108 PRO A N 1
ATOM 774 C CA . PRO A 1 108 ? 18.761 3.071 -15.949 1.00 51.34 108 PRO A CA 1
ATOM 775 C C . PRO A 1 108 ? 17.682 3.768 -15.089 1.00 51.34 108 PRO A C 1
ATOM 777 O O . PRO A 1 108 ? 16.875 4.561 -15.576 1.00 51.34 108 PRO A O 1
ATOM 780 N N . ILE A 1 109 ? 17.640 3.436 -13.792 1.00 52.50 109 ILE A N 1
ATOM 781 C CA . ILE A 1 109 ? 16.586 3.839 -12.833 1.00 52.50 109 ILE A CA 1
ATOM 782 C C . ILE A 1 109 ? 16.386 5.364 -12.773 1.00 52.50 109 ILE A C 1
ATOM 784 O O . ILE A 1 109 ? 15.268 5.843 -12.591 1.00 52.50 109 ILE A O 1
ATOM 788 N N . ASP A 1 110 ? 17.458 6.137 -12.921 1.00 49.81 110 ASP A N 1
ATOM 789 C CA . ASP A 1 110 ? 17.430 7.599 -12.963 1.00 49.81 110 ASP A CA 1
ATOM 790 C C . ASP A 1 110 ? 16.634 8.144 -14.156 1.00 49.81 110 ASP A C 1
ATOM 792 O O . ASP A 1 110 ? 15.942 9.152 -14.016 1.00 49.81 110 ASP A O 1
ATOM 796 N N . GLU A 1 111 ? 16.658 7.448 -15.290 1.00 49.50 111 GLU A N 1
ATOM 797 C CA . GLU A 1 111 ? 15.925 7.823 -16.500 1.00 49.50 111 GLU A CA 1
ATOM 798 C C . GLU A 1 111 ? 14.434 7.455 -16.387 1.00 49.50 111 GLU A C 1
ATOM 800 O O . GLU A 1 111 ? 13.572 8.248 -16.756 1.00 49.50 111 GLU A O 1
ATOM 805 N N . LEU A 1 112 ? 14.112 6.326 -15.745 1.00 51.19 112 LEU A N 1
ATOM 806 C CA . LEU A 1 112 ? 12.732 5.931 -15.412 1.00 51.19 112 LEU A CA 1
ATOM 807 C C . LEU A 1 112 ? 12.059 6.896 -14.420 1.00 51.19 112 LEU A C 1
ATOM 809 O O . LEU A 1 112 ? 10.873 7.213 -14.549 1.00 51.19 112 LEU A O 1
ATOM 813 N N . ILE A 1 113 ? 12.819 7.397 -13.440 1.00 51.34 113 ILE A N 1
ATOM 814 C CA . ILE A 1 113 ? 12.353 8.433 -12.508 1.00 51.34 113 ILE A CA 1
ATOM 815 C C . ILE A 1 113 ? 12.184 9.773 -13.243 1.00 51.34 113 ILE A C 1
ATOM 817 O O . ILE A 1 113 ? 11.190 10.467 -13.022 1.00 51.34 113 ILE A O 1
ATOM 821 N N . ALA A 1 114 ? 13.116 10.135 -14.133 1.00 47.62 114 ALA A N 1
ATOM 822 C CA . ALA A 1 114 ? 13.060 11.378 -14.906 1.00 47.62 114 ALA A CA 1
ATOM 823 C C . ALA A 1 114 ? 11.904 11.411 -15.924 1.00 47.62 114 ALA A C 1
ATOM 825 O O . ALA A 1 114 ? 11.320 12.473 -16.143 1.00 47.62 114 ALA A O 1
ATOM 826 N N . ASN A 1 115 ? 11.541 10.260 -16.496 1.00 46.62 115 ASN A N 1
ATOM 827 C CA . ASN A 1 115 ? 10.448 10.123 -17.464 1.00 46.62 115 ASN A CA 1
ATOM 828 C C . ASN A 1 115 ? 9.058 9.999 -16.813 1.00 46.62 115 ASN A C 1
ATOM 830 O O . ASN A 1 115 ? 8.054 9.961 -17.521 1.00 46.62 115 ASN A O 1
ATOM 834 N N . GLY A 1 116 ? 8.972 9.940 -15.476 1.00 48.75 116 GLY A N 1
ATOM 835 C CA . GLY A 1 116 ? 7.703 9.775 -14.751 1.00 48.75 116 GLY A CA 1
ATOM 836 C C . GLY A 1 116 ? 7.110 8.360 -14.823 1.00 48.75 116 GLY A C 1
ATOM 837 O O . GLY A 1 116 ? 6.000 8.126 -14.345 1.00 48.75 116 GLY A O 1
ATOM 838 N N . GLU A 1 117 ? 7.853 7.405 -15.381 1.00 42.31 117 GLU A N 1
ATOM 839 C CA . GLU A 1 117 ? 7.475 5.990 -15.487 1.00 42.31 117 GLU A CA 1
ATOM 840 C C . GLU A 1 117 ? 7.638 5.266 -14.137 1.00 42.31 117 GLU A C 1
ATOM 842 O O . GLU A 1 117 ? 6.973 4.266 -13.871 1.00 42.31 117 GLU A O 1
ATOM 847 N N . LEU A 1 118 ? 8.471 5.812 -13.238 1.00 40.78 118 LEU A N 1
ATOM 848 C CA . LEU A 1 118 ? 8.648 5.342 -11.863 1.00 40.78 118 LEU A CA 1
ATOM 849 C C . LEU A 1 118 ? 8.542 6.499 -10.849 1.00 40.78 118 LEU A C 1
ATOM 851 O O . LEU A 1 118 ? 9.540 7.009 -10.339 1.00 40.78 118 LEU A O 1
ATOM 855 N N . THR A 1 119 ? 7.323 6.915 -10.512 1.00 42.00 119 THR A N 1
ATOM 856 C CA . THR A 1 119 ? 7.055 7.936 -9.484 1.00 42.00 119 THR A CA 1
ATOM 857 C C . THR A 1 119 ? 6.799 7.308 -8.112 1.00 42.00 119 THR A C 1
ATOM 859 O O . THR A 1 119 ? 5.671 7.008 -7.745 1.00 42.00 119 THR A O 1
ATOM 862 N N . CYS A 1 120 ? 7.842 7.158 -7.289 1.00 40.38 120 CYS A N 1
ATOM 863 C CA . CYS A 1 120 ? 7.684 6.824 -5.866 1.00 40.38 120 CYS A CA 1
ATOM 864 C C . CYS A 1 120 ? 7.199 8.060 -5.084 1.00 40.38 120 CYS A C 1
ATOM 866 O O . CYS A 1 120 ? 7.975 8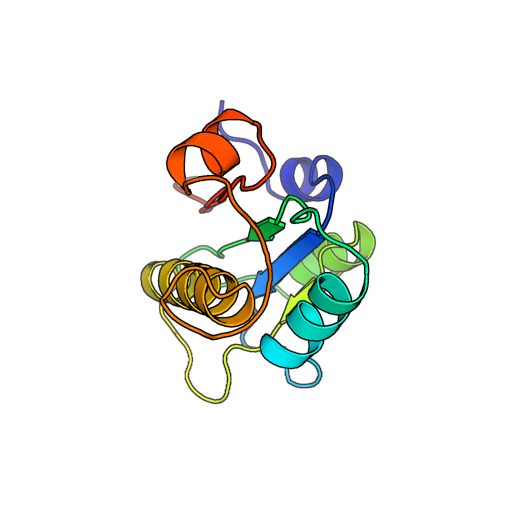.762 -4.432 1.00 40.38 120 CYS A O 1
ATOM 868 N N . GLY A 1 121 ? 5.905 8.360 -5.173 1.00 44.47 121 GLY A N 1
ATOM 869 C CA . GLY A 1 121 ? 5.262 9.337 -4.303 1.00 44.47 121 GLY A CA 1
ATOM 870 C C . GLY A 1 121 ? 5.091 8.746 -2.907 1.00 44.47 121 GLY A C 1
ATOM 871 O O . GLY A 1 121 ? 4.081 8.106 -2.639 1.00 44.47 121 GLY A O 1
ATOM 872 N N . LEU A 1 122 ? 6.060 8.948 -2.009 1.00 38.03 122 LEU A N 1
ATOM 873 C CA . LEU A 1 122 ? 5.867 8.749 -0.567 1.00 38.03 122 LEU A CA 1
ATOM 874 C C . LEU A 1 122 ? 4.888 9.820 -0.068 1.00 38.03 122 LEU A C 1
ATOM 876 O O . LEU A 1 122 ? 5.288 10.833 0.510 1.00 38.03 122 LEU A O 1
ATOM 880 N N . LEU A 1 123 ? 3.594 9.607 -0.308 1.00 42.97 123 LEU A N 1
ATOM 881 C CA . LEU A 1 123 ? 2.518 10.408 0.266 1.00 42.97 123 LEU A CA 1
ATOM 882 C C . LEU A 1 123 ? 2.409 10.049 1.748 1.00 42.97 123 LEU A C 1
ATOM 884 O O . LEU A 1 123 ? 1.528 9.314 2.181 1.00 42.97 123 LEU A O 1
ATOM 888 N N . THR A 1 124 ? 3.381 10.520 2.522 1.00 35.59 124 THR A N 1
ATOM 889 C CA . THR A 1 124 ? 3.309 10.506 3.976 1.00 35.59 124 THR A CA 1
ATOM 890 C C . THR A 1 124 ? 2.344 11.611 4.387 1.00 35.59 124 THR A C 1
ATOM 892 O O . THR A 1 124 ? 2.520 12.767 4.001 1.00 35.59 124 THR A O 1
ATOM 895 N N . LYS A 1 125 ? 1.325 11.284 5.190 1.00 36.47 125 LYS A N 1
ATOM 896 C CA . LYS A 1 125 ? 0.588 12.282 5.984 1.00 36.47 125 LYS A CA 1
ATOM 897 C C . LYS A 1 125 ? 1.572 12.935 6.970 1.00 36.47 125 LYS A C 1
ATOM 899 O O . LYS A 1 125 ? 1.632 12.571 8.144 1.00 36.47 125 LYS A O 1
ATOM 904 N N . SER A 1 126 ? 2.415 13.847 6.497 1.00 30.81 126 SER A N 1
ATOM 905 C CA . SER A 1 126 ? 3.312 14.622 7.345 1.00 30.81 126 SER A CA 1
ATOM 906 C C . SER A 1 126 ? 2.592 15.889 7.800 1.00 30.81 126 SER A C 1
ATOM 908 O O . SER A 1 126 ? 2.414 16.819 7.024 1.00 30.81 126 SER A O 1
ATOM 910 N N . LEU A 1 127 ? 2.229 15.890 9.085 1.00 30.38 127 LEU A N 1
ATOM 911 C CA . LEU A 1 127 ? 1.819 17.028 9.915 1.00 30.38 127 LEU A CA 1
ATOM 912 C C . LEU A 1 127 ? 0.576 17.815 9.461 1.00 30.38 127 LEU A C 1
ATOM 914 O O . LEU A 1 127 ? 0.670 18.852 8.815 1.00 30.38 127 LEU A O 1
ATOM 918 N N . ALA A 1 128 ? -0.574 17.424 10.004 1.00 24.58 128 ALA A N 1
ATOM 919 C CA . ALA A 1 128 ? -1.479 18.402 10.597 1.00 24.58 128 ALA A CA 1
ATOM 920 C C . ALA A 1 128 ? -1.545 18.090 12.100 1.00 24.58 128 ALA A C 1
ATOM 922 O O . ALA A 1 128 ? -2.191 17.128 12.518 1.00 24.58 128 ALA A O 1
ATOM 923 N N . MET A 1 129 ? -0.748 18.830 12.876 1.00 30.48 129 MET A N 1
ATOM 924 C CA . MET A 1 129 ? -1.104 19.180 14.254 1.00 30.48 129 MET A CA 1
ATOM 925 C C . MET A 1 129 ? -2.074 20.352 14.188 1.00 30.48 129 MET A C 1
ATOM 927 O O . MET A 1 129 ? -1.883 21.187 13.273 1.00 30.48 129 MET A O 1
#

Nearest PDB structures (foldseek):
  5o96-assembly4_G  TM=7.580E-01  e=6.817E-05  Legionella pneumophila
  1vhk-assembly3_C  TM=7.668E-01  e=3.081E-03  Bacillus subtilis
  1g5r-assembly1_A  TM=2.438E-01  e=1.301E+00  Salmonella enterica subsp. enterica serovar Typhimurium
  1g64-assembly1_B  TM=2.099E-01  e=2.509E+00  Salmonella enterica subsp. enterica serovar Typhimurium

Radius of gyration: 14.56 Å; Cα contacts (8 Å, |Δi|>4): 173; chains: 1; bounding box: 33×35×36 Å

Mean predicted aligned error: 9.59 Å

Sequence (129 aa):
EAMDFDSCCTQAEGSSLIPWEDESAAGLKSRLGVWTSGGDSLPSVNIFIGPKGGFTGDEVDTARANGVMPVTLGKRILRAETAGLVVASAILYELGELGGRKATLGLPIDELIANGELTCGLLTKSLAM